Protein AF-A0A7D5RUB0-F1 (afdb_monomer)

Structure (mmCIF, N/CA/C/O backbone):
data_AF-A0A7D5RUB0-F1
#
_entry.id   AF-A0A7D5RUB0-F1
#
loop_
_atom_site.group_PDB
_atom_site.id
_atom_site.type_symbol
_atom_site.label_atom_id
_atom_site.label_alt_id
_atom_site.label_comp_id
_atom_site.label_asym_id
_atom_site.label_entity_id
_atom_site.label_seq_id
_atom_site.pdbx_PDB_ins_code
_atom_site.Cartn_x
_atom_site.Cartn_y
_atom_site.Cartn_z
_atom_site.occupancy
_atom_site.B_iso_or_equiv
_atom_site.auth_seq_id
_atom_site.auth_comp_id
_atom_site.auth_asym_id
_atom_site.auth_atom_id
_atom_site.pdbx_PDB_model_num
ATOM 1 N N . MET A 1 1 ? -12.920 16.413 3.447 1.00 63.50 1 MET A N 1
ATOM 2 C CA . MET A 1 1 ? -13.442 15.074 3.112 1.00 63.50 1 MET A CA 1
ATOM 3 C C . MET A 1 1 ? -13.347 14.263 4.392 1.00 63.50 1 MET A C 1
ATOM 5 O O . MET A 1 1 ? -12.247 14.145 4.909 1.00 63.50 1 MET A O 1
ATOM 9 N N . ASP A 1 2 ? -14.468 13.857 4.987 1.00 89.69 2 ASP A N 1
ATOM 10 C CA . ASP A 1 2 ? -14.434 13.098 6.245 1.00 89.69 2 ASP A CA 1
ATOM 11 C C . ASP A 1 2 ? -14.231 11.612 5.939 1.00 89.69 2 ASP A C 1
ATOM 13 O O . ASP A 1 2 ? -15.133 10.933 5.447 1.00 89.69 2 ASP A O 1
ATOM 17 N N . ILE A 1 3 ? -13.008 11.145 6.168 1.00 96.06 3 ILE A N 1
ATOM 18 C CA . ILE A 1 3 ? -12.574 9.772 5.894 1.00 96.06 3 ILE A CA 1
ATOM 19 C C . ILE A 1 3 ? -12.137 9.040 7.168 1.00 96.06 3 ILE A C 1
ATOM 21 O O . ILE A 1 3 ? -11.626 7.921 7.088 1.00 96.06 3 ILE A O 1
ATOM 25 N N . ARG A 1 4 ? -12.365 9.644 8.342 1.00 97.62 4 ARG A N 1
ATOM 26 C CA . ARG A 1 4 ? -11.976 9.061 9.624 1.00 97.62 4 ARG A CA 1
ATOM 27 C C . ARG A 1 4 ? -12.693 7.737 9.853 1.00 97.62 4 ARG A C 1
ATOM 29 O O . ARG A 1 4 ? -13.893 7.614 9.603 1.00 97.62 4 ARG A O 1
ATOM 36 N N . ASP A 1 5 ? -11.938 6.742 10.308 1.00 98.19 5 ASP A N 1
ATOM 37 C CA . ASP A 1 5 ? -12.415 5.380 10.574 1.00 98.19 5 ASP A CA 1
ATOM 38 C C . ASP A 1 5 ? -13.070 4.685 9.360 1.00 98.19 5 ASP A C 1
ATOM 40 O O . ASP A 1 5 ? -13.711 3.636 9.493 1.00 98.19 5 ASP A O 1
ATOM 44 N N . LYS A 1 6 ? -12.901 5.232 8.147 1.00 98.12 6 LYS A N 1
ATOM 45 C CA . LYS A 1 6 ? -13.392 4.623 6.908 1.00 98.12 6 LYS A CA 1
ATOM 46 C C . LYS A 1 6 ? -12.377 3.639 6.340 1.00 98.12 6 LYS A C 1
ATOM 48 O O . LYS A 1 6 ? -11.173 3.747 6.560 1.00 98.12 6 LYS A O 1
ATOM 53 N N . VAL A 1 7 ? -12.896 2.671 5.593 1.00 98.00 7 VAL A N 1
ATOM 54 C CA . VAL A 1 7 ? -12.105 1.780 4.741 1.00 98.00 7 VAL A CA 1
ATOM 55 C C . VAL A 1 7 ? -11.958 2.458 3.384 1.00 98.00 7 VAL A C 1
ATOM 57 O O . VAL A 1 7 ? -12.971 2.792 2.770 1.00 98.00 7 VAL A O 1
ATOM 60 N N . ILE A 1 8 ? -10.724 2.666 2.929 1.00 98.12 8 ILE A N 1
ATOM 61 C CA . ILE A 1 8 ? -10.426 3.363 1.674 1.00 98.12 8 ILE A CA 1
ATOM 62 C C . ILE A 1 8 ? -9.783 2.393 0.681 1.00 98.12 8 ILE A C 1
ATOM 64 O O . ILE A 1 8 ? -8.906 1.614 1.050 1.00 98.12 8 ILE A O 1
ATOM 68 N N . LEU A 1 9 ? -10.210 2.456 -0.582 1.00 98.06 9 LEU A N 1
ATOM 69 C CA . LEU A 1 9 ? -9.587 1.761 -1.707 1.00 98.06 9 LEU A CA 1
ATOM 70 C C . LEU A 1 9 ? -9.092 2.803 -2.710 1.00 98.06 9 LEU A C 1
ATOM 72 O O . LEU A 1 9 ? -9.894 3.546 -3.274 1.00 98.06 9 LEU A O 1
ATOM 76 N N . ILE A 1 10 ? -7.781 2.840 -2.928 1.00 97.12 10 ILE A N 1
ATOM 77 C CA . ILE A 1 10 ? -7.146 3.653 -3.963 1.00 97.12 10 ILE A CA 1
ATOM 78 C C . ILE A 1 10 ? -7.020 2.787 -5.215 1.00 97.12 10 ILE A C 1
ATOM 80 O O . ILE A 1 10 ? -6.528 1.660 -5.139 1.00 97.12 10 ILE A O 1
ATOM 84 N N . ILE A 1 11 ? -7.489 3.303 -6.349 1.00 96.38 11 ILE A N 1
ATOM 85 C CA . ILE A 1 11 ? -7.448 2.611 -7.639 1.00 96.38 11 ILE A CA 1
ATOM 86 C C . ILE A 1 11 ? -6.549 3.408 -8.577 1.00 96.38 11 ILE 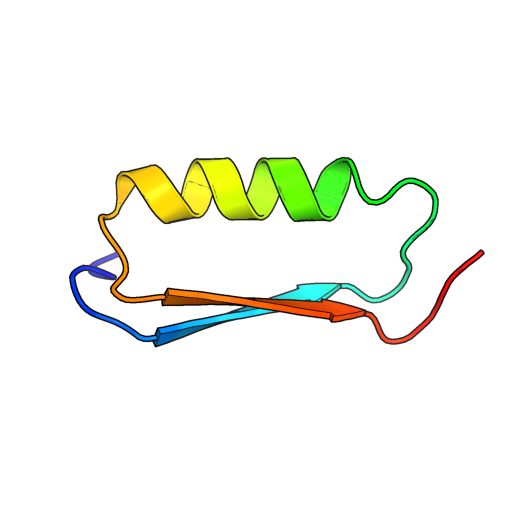A C 1
ATOM 88 O O . ILE A 1 11 ? -6.773 4.603 -8.755 1.00 96.38 11 ILE A O 1
ATOM 92 N N . ASP A 1 12 ? -5.568 2.734 -9.167 1.00 96.06 12 ASP A N 1
ATOM 93 C CA . ASP A 1 12 ? -4.640 3.300 -10.148 1.00 96.06 12 ASP A CA 1
ATOM 94 C C . ASP A 1 12 ? -4.653 2.452 -11.431 1.00 96.06 12 ASP A C 1
ATOM 96 O O . ASP A 1 12 ? -4.838 1.230 -11.385 1.00 96.06 12 ASP A O 1
ATOM 100 N N . ASP A 1 13 ? -4.509 3.069 -12.599 1.00 95.56 13 ASP A N 1
ATOM 101 C CA . ASP A 1 13 ? -4.581 2.350 -13.875 1.00 95.56 13 ASP A CA 1
ATOM 102 C C . ASP A 1 13 ? -3.277 1.595 -14.181 1.00 95.56 13 ASP A C 1
ATOM 104 O O . ASP A 1 13 ? -3.323 0.449 -14.639 1.00 95.56 13 ASP A O 1
ATOM 108 N N . LEU A 1 14 ? -2.117 2.171 -13.855 1.00 95.44 14 LEU A N 1
ATOM 109 C CA . LEU A 1 14 ? -0.810 1.574 -14.123 1.00 95.44 14 LEU A CA 1
ATOM 110 C C . LEU A 1 14 ? 0.197 1.800 -12.990 1.00 95.44 14 LEU A C 1
ATOM 112 O O . LEU A 1 14 ? 0.631 2.916 -12.723 1.00 95.44 14 LEU A O 1
ATOM 116 N N . MET A 1 15 ? 0.708 0.706 -12.426 1.00 95.69 15 MET A N 1
ATOM 117 C CA . MET A 1 15 ? 1.833 0.753 -11.495 1.00 95.69 15 MET A CA 1
ATOM 118 C C . MET A 1 15 ? 3.167 0.513 -12.207 1.00 95.69 15 MET A C 1
ATOM 120 O O . MET A 1 15 ? 3.398 -0.568 -12.741 1.00 95.69 15 MET A O 1
ATOM 124 N N . VAL A 1 16 ? 4.090 1.475 -12.132 1.00 94.69 16 VAL A N 1
ATOM 125 C CA . VAL A 1 16 ? 5.491 1.267 -12.552 1.00 94.69 16 VAL A CA 1
ATOM 126 C C . VAL A 1 16 ? 6.357 0.936 -11.332 1.00 94.69 16 VAL A C 1
ATOM 128 O O . VAL A 1 16 ? 6.781 -0.198 -11.133 1.00 94.69 16 VAL A O 1
ATOM 131 N N . THR A 1 17 ? 6.569 1.918 -10.452 1.00 95.94 17 THR A N 1
A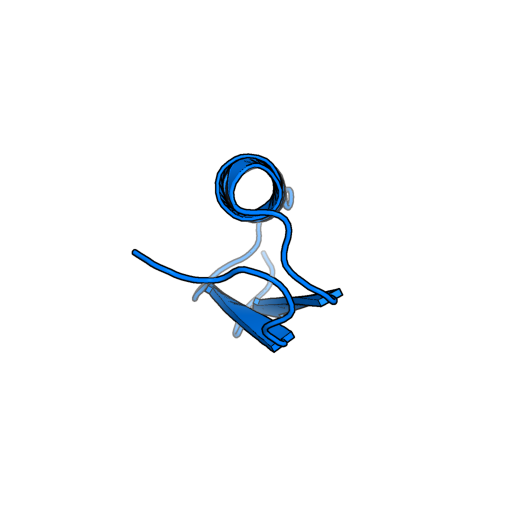TOM 132 C CA . THR A 1 17 ? 7.418 1.783 -9.252 1.00 95.94 17 THR A CA 1
ATOM 133 C C . THR A 1 17 ? 6.628 1.713 -7.944 1.00 95.94 17 THR A C 1
ATOM 135 O O . THR A 1 17 ? 7.209 1.465 -6.891 1.00 95.94 17 THR A O 1
ATOM 138 N N . GLY A 1 18 ? 5.318 1.979 -7.987 1.00 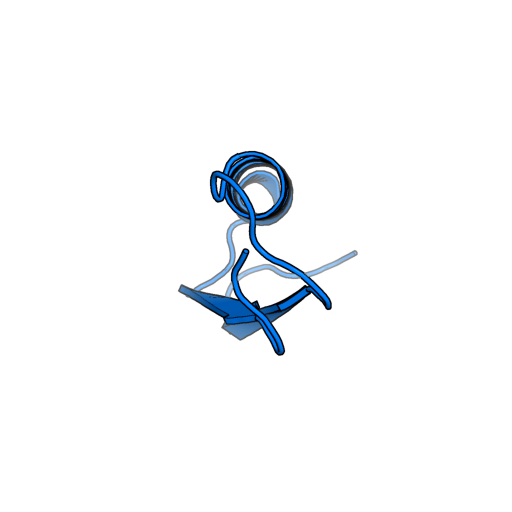93.75 18 GLY A N 1
ATOM 139 C CA . GLY A 1 18 ? 4.453 2.083 -6.806 1.00 93.75 18 GLY A CA 1
ATOM 140 C C . GLY A 1 1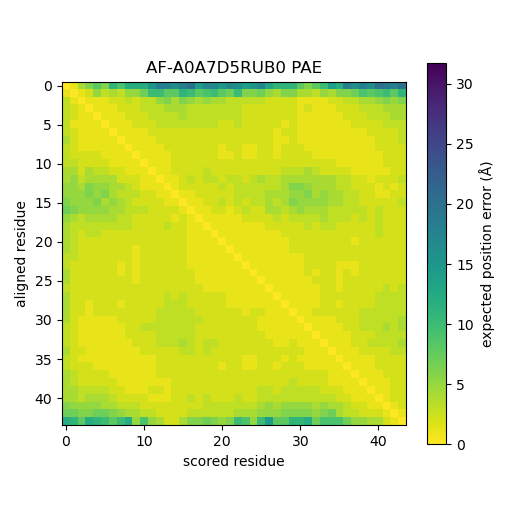8 ? 4.572 3.402 -6.032 1.00 93.75 18 GLY A C 1
ATOM 141 O O . GLY A 1 18 ? 3.800 3.625 -5.108 1.00 93.75 18 GLY A O 1
ATOM 142 N N . GLN A 1 19 ? 5.485 4.303 -6.417 1.00 96.19 19 GLN A N 1
ATOM 143 C CA . GLN A 1 19 ? 5.705 5.577 -5.716 1.00 96.19 19 GLN A CA 1
ATOM 144 C C . GLN A 1 19 ? 4.453 6.460 -5.701 1.00 96.19 19 GLN A C 1
ATOM 146 O O . GLN A 1 19 ? 4.089 6.985 -4.655 1.00 96.19 19 GLN A O 1
ATOM 151 N N . THR A 1 20 ? 3.755 6.572 -6.835 1.00 95.12 20 THR A N 1
ATOM 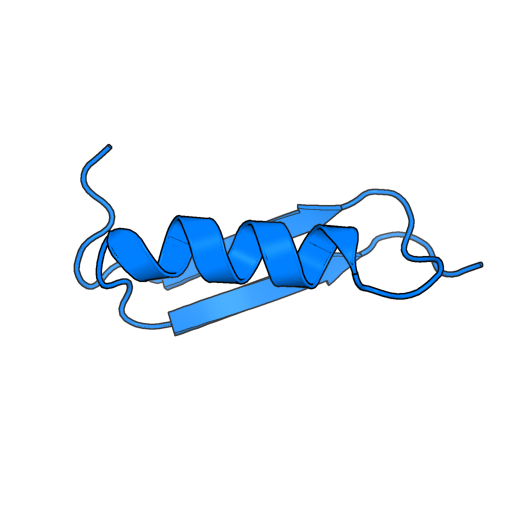152 C CA . THR A 1 20 ? 2.509 7.348 -6.931 1.00 95.12 20 THR A CA 1
ATOM 153 C C . THR A 1 20 ? 1.450 6.822 -5.965 1.00 95.12 20 THR A C 1
ATOM 155 O O . THR A 1 20 ? 0.913 7.585 -5.167 1.00 95.12 20 THR A O 1
ATOM 158 N N . LEU A 1 21 ? 1.207 5.507 -5.975 1.00 96.00 21 LEU A N 1
ATOM 159 C CA . LEU A 1 21 ? 0.222 4.869 -5.104 1.00 96.00 21 LEU A CA 1
ATOM 160 C C . LEU A 1 21 ? 0.575 5.037 -3.617 1.00 96.00 21 LEU A C 1
ATOM 162 O O . LEU A 1 21 ? -0.311 5.296 -2.803 1.00 96.00 21 LEU A O 1
ATOM 166 N N . ASN A 1 22 ? 1.864 4.953 -3.271 1.00 96.38 22 ASN A N 1
ATOM 167 C CA . ASN A 1 22 ? 2.346 5.172 -1.907 1.00 96.38 22 ASN A CA 1
ATOM 168 C C . ASN A 1 22 ? 2.135 6.620 -1.447 1.00 96.38 22 ASN A C 1
ATOM 170 O O . ASN A 1 22 ? 1.581 6.827 -0.372 1.00 96.38 22 ASN A O 1
ATOM 174 N N . HIS A 1 23 ? 2.480 7.617 -2.269 1.00 97.50 23 HIS A N 1
ATOM 175 C CA . HIS A 1 23 ? 2.228 9.024 -1.937 1.00 97.50 23 HIS A CA 1
ATOM 176 C C . HIS A 1 23 ? 0.728 9.321 -1.788 1.00 97.50 23 HIS A C 1
ATOM 178 O O . HIS A 1 23 ? 0.324 10.074 -0.902 1.00 97.50 23 HIS A O 1
ATOM 184 N N . CYS A 1 24 ? -0.126 8.705 -2.615 1.00 96.12 24 CYS A N 1
ATOM 185 C CA . CYS A 1 24 ? -1.574 8.808 -2.446 1.00 96.12 24 CYS A CA 1
ATOM 186 C C . CYS A 1 24 ? -2.033 8.201 -1.114 1.00 96.12 24 CYS A C 1
ATOM 188 O O . CYS A 1 24 ? -2.860 8.799 -0.429 1.00 96.12 24 CYS A O 1
ATOM 190 N N . ALA A 1 25 ? -1.498 7.039 -0.728 1.00 96.69 25 ALA A N 1
ATOM 191 C CA . ALA A 1 25 ? -1.809 6.432 0.560 1.00 96.69 25 ALA A CA 1
ATOM 192 C C . ALA A 1 25 ? -1.379 7.333 1.728 1.00 96.69 25 ALA A C 1
ATOM 194 O O . ALA A 1 25 ? -2.177 7.550 2.637 1.00 96.69 25 ALA A O 1
ATOM 195 N N . GLU A 1 26 ? -0.172 7.903 1.684 1.00 97.31 26 GLU A N 1
ATOM 196 C CA . GLU A 1 26 ? 0.336 8.842 2.696 1.00 97.31 26 GLU A CA 1
ATOM 197 C C . GLU A 1 26 ? -0.585 10.055 2.872 1.00 97.31 26 GLU A C 1
ATOM 199 O O . GLU A 1 26 ? -0.994 10.352 3.994 1.00 97.31 26 GLU A O 1
ATOM 204 N N . ALA A 1 27 ? -1.003 10.692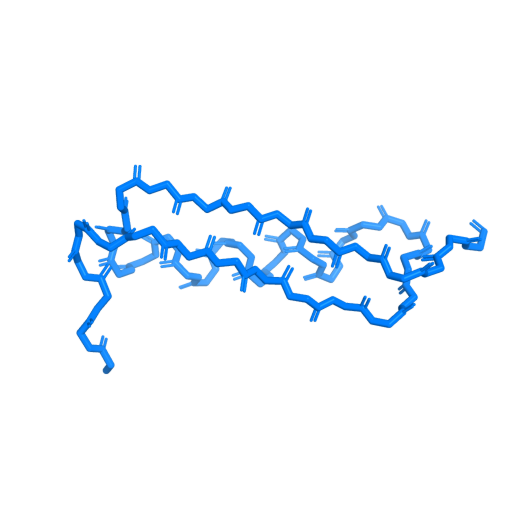 1.774 1.00 96.19 27 ALA A N 1
ATOM 205 C CA . ALA A 1 27 ? -1.935 11.819 1.820 1.00 96.19 27 ALA A CA 1
ATOM 206 C C . ALA A 1 27 ? -3.304 11.428 2.411 1.00 96.19 27 ALA A C 1
ATOM 208 O O . ALA A 1 27 ? -3.922 12.195 3.148 1.00 96.19 27 ALA A O 1
ATOM 209 N N . VAL A 1 28 ? -3.790 10.217 2.119 1.00 95.69 28 VAL A N 1
ATOM 210 C CA . VAL A 1 28 ? -5.046 9.693 2.683 1.00 95.69 28 VAL A CA 1
ATOM 211 C C . VAL A 1 28 ? -4.912 9.417 4.186 1.00 95.69 28 VAL A C 1
ATOM 213 O O . VAL A 1 28 ? -5.876 9.617 4.930 1.00 95.69 28 VAL A O 1
ATOM 216 N N . TYR A 1 29 ? -3.736 8.997 4.661 1.00 96.38 29 TYR A N 1
ATOM 217 C CA . TYR A 1 29 ? -3.504 8.701 6.078 1.00 96.38 29 TYR A CA 1
ATOM 218 C C . TYR A 1 29 ? -3.624 9.927 6.995 1.00 96.38 29 TYR A C 1
ATOM 220 O O . TYR A 1 29 ? -3.995 9.755 8.158 1.00 96.38 29 TYR A O 1
ATOM 228 N N . GLU A 1 30 ? -3.435 11.152 6.490 1.00 96.12 30 GLU A N 1
ATOM 229 C CA . GLU A 1 30 ? -3.680 12.394 7.248 1.00 96.12 30 GLU A CA 1
ATOM 230 C C . GLU A 1 30 ? -5.133 12.509 7.753 1.00 96.12 30 GLU A C 1
ATOM 232 O O . GLU A 1 30 ? -5.411 13.179 8.750 1.00 96.12 30 GLU A O 1
ATOM 237 N N . GLY A 1 31 ? -6.073 11.822 7.095 1.00 96.50 31 GLY A N 1
ATOM 238 C CA . GLY A 1 31 ? -7.479 11.766 7.492 1.00 96.50 31 GLY A CA 1
ATOM 239 C C . GLY A 1 31 ? -7.825 10.699 8.536 1.00 96.50 31 GLY A C 1
ATOM 240 O O . GLY A 1 31 ? -8.999 10.576 8.886 1.00 96.50 31 GLY A O 1
ATOM 241 N N . PHE A 1 32 ? -6.845 9.942 9.044 1.00 97.06 32 PHE A N 1
ATOM 242 C CA . PHE A 1 32 ? -7.027 8.837 10.000 1.00 97.06 32 PHE A CA 1
ATOM 243 C C . PHE A 1 32 ? -8.041 7.766 9.537 1.00 97.06 32 PHE A C 1
ATOM 245 O O . PHE A 1 32 ? -9.009 7.470 10.250 1.00 97.06 32 PHE A O 1
ATOM 252 N N . PRO A 1 33 ? -7.868 7.180 8.339 1.00 98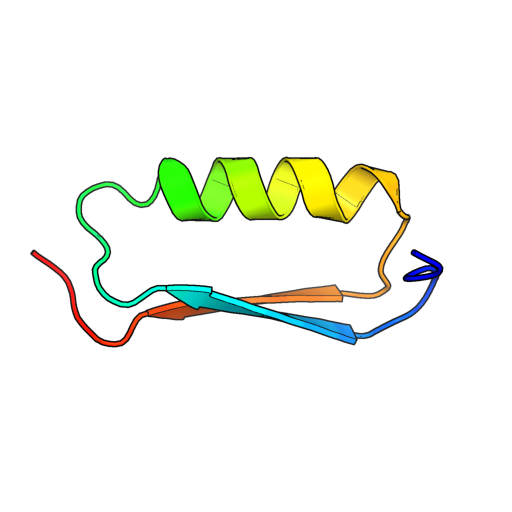.06 33 PRO A N 1
ATOM 253 C CA . PRO A 1 33 ? -8.698 6.069 7.893 1.00 98.06 33 PRO A CA 1
ATOM 254 C C . PRO A 1 33 ? -8.472 4.838 8.780 1.00 98.06 33 PRO A C 1
ATOM 256 O O . PRO A 1 33 ? -7.406 4.652 9.366 1.00 98.06 33 PRO A O 1
ATOM 259 N N . LYS A 1 34 ? -9.460 3.941 8.826 1.00 98.06 34 LYS A N 1
ATOM 260 C CA . LYS A 1 34 ? -9.326 2.655 9.523 1.00 98.06 34 LYS A CA 1
ATOM 261 C C . LYS A 1 34 ? -8.344 1.730 8.808 1.00 98.06 34 LYS A C 1
ATOM 263 O O . LYS A 1 34 ? -7.593 1.004 9.452 1.00 98.06 34 LYS A O 1
ATOM 268 N N . VAL A 1 35 ? -8.410 1.703 7.478 1.00 97.94 35 VAL A N 1
ATOM 269 C CA . VAL A 1 35 ? -7.514 0.910 6.631 1.00 97.94 35 VAL A CA 1
ATOM 270 C C . VAL A 1 35 ? -7.483 1.500 5.223 1.00 97.94 35 VAL A C 1
ATOM 272 O O . VAL A 1 35 ? -8.492 2.032 4.748 1.00 97.94 35 VAL A O 1
ATOM 275 N N . VAL A 1 36 ? -6.339 1.375 4.554 1.00 98.00 36 VAL A N 1
ATOM 276 C CA . VAL A 1 36 ? -6.139 1.801 3.165 1.00 98.00 36 VAL A CA 1
ATOM 277 C C . VAL A 1 36 ? -5.681 0.599 2.344 1.00 98.00 36 VAL A C 1
ATOM 279 O O . VAL A 1 36 ? -4.705 -0.061 2.697 1.00 98.00 36 VAL A O 1
ATOM 282 N N . TYR A 1 37 ? -6.387 0.322 1.251 1.00 98.00 37 TYR A N 1
ATOM 283 C CA . TYR A 1 37 ? -6.024 -0.672 0.243 1.00 98.00 37 TYR A CA 1
ATOM 284 C C . TYR A 1 37 ? -5.620 0.017 -1.061 1.00 98.00 37 TYR A C 1
ATOM 286 O O . TYR A 1 37 ? -6.118 1.096 -1.378 1.00 98.00 37 TYR A O 1
ATOM 294 N N . GLY A 1 38 ? -4.761 -0.642 -1.837 1.00 96.44 38 GLY A N 1
ATOM 295 C CA . GLY A 1 38 ? -4.409 -0.240 -3.196 1.00 96.44 38 GLY A CA 1
ATOM 296 C C . GLY A 1 38 ? -4.762 -1.337 -4.197 1.00 96.44 38 GLY A C 1
ATOM 297 O O . GLY A 1 38 ? -4.484 -2.510 -3.948 1.00 96.44 38 GLY A O 1
ATOM 298 N N . LEU A 1 39 ? -5.365 -0.956 -5.321 1.00 96.56 39 LEU A N 1
ATOM 299 C CA . LEU A 1 39 ? -5.617 -1.813 -6.477 1.00 96.56 39 LEU A CA 1
ATOM 300 C C . LEU A 1 39 ? -5.043 -1.136 -7.717 1.00 96.56 39 LEU A C 1
ATOM 302 O O . LEU A 1 39 ? -5.375 0.014 -7.991 1.00 96.56 39 LEU A O 1
ATOM 306 N N . THR A 1 40 ? -4.235 -1.858 -8.489 1.00 96.50 40 THR A N 1
ATOM 307 C CA . THR A 1 40 ? -3.778 -1.380 -9.796 1.00 96.50 40 THR A CA 1
ATOM 308 C C . THR A 1 40 ? -4.240 -2.317 -10.897 1.00 96.50 40 THR A C 1
ATOM 310 O O . THR A 1 40 ? -4.215 -3.537 -10.724 1.00 96.50 40 THR A O 1
ATOM 313 N N . LEU A 1 41 ? -4.692 -1.757 -12.020 1.00 96.75 41 LEU A N 1
ATOM 314 C CA . LEU A 1 41 ? -5.191 -2.566 -13.137 1.00 96.75 41 LEU A CA 1
ATOM 315 C C . LEU A 1 41 ? -4.042 -3.225 -13.904 1.00 96.75 41 LEU A C 1
ATOM 317 O O . LEU A 1 41 ? -4.122 -4.400 -14.260 1.00 96.75 41 LEU A O 1
ATOM 321 N N . CYS A 1 42 ? -2.960 -2.477 -14.111 1.00 95.94 42 CYS A N 1
ATOM 322 C CA . CYS A 1 42 ? -1.782 -2.920 -14.843 1.00 95.94 42 CYS A CA 1
ATOM 323 C C . CYS A 1 42 ? -0.502 -2.700 -14.028 1.00 95.94 42 CYS A C 1
ATOM 325 O O . CYS A 1 42 ? -0.441 -1.846 -13.138 1.00 95.94 42 CYS A O 1
ATOM 327 N N . ARG A 1 43 ? 0.549 -3.454 -14.368 1.00 93.88 43 ARG A N 1
ATOM 328 C CA . ARG A 1 43 ? 1.917 -3.233 -13.889 1.00 93.88 43 ARG A CA 1
ATOM 329 C C . ARG A 1 43 ? 2.882 -3.260 -15.074 1.00 93.88 43 ARG A C 1
ATOM 331 O O . ARG A 1 43 ? 2.787 -4.180 -15.885 1.00 93.88 43 ARG A O 1
ATOM 338 N N . ALA A 1 44 ? 3.759 -2.261 -15.154 1.00 88.00 44 ALA A N 1
ATOM 339 C CA . ALA A 1 44 ? 4.837 -2.180 -16.144 1.00 88.00 44 ALA A CA 1
ATOM 340 C C . ALA A 1 44 ? 6.129 -2.841 -15.645 1.00 88.00 44 ALA A C 1
ATOM 342 O O . ALA A 1 44 ? 6.354 -2.859 -14.410 1.00 88.00 44 ALA A O 1
#

pLDDT: mean 95.49, std 5.25, range [63.5, 98.19]

Nearest PDB struct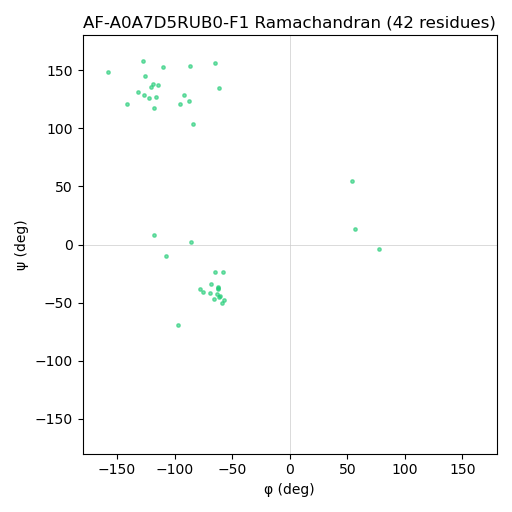ures (foldseek):
  8tpv-assembly1_B  TM=9.244E-01  e=3.148E-02  Homo sapiens
  5knr-assembly1_B  TM=9.155E-01  e=6.948E-02  Escherichia coli
  4rhx-assembly2_B  TM=9.091E-01  e=9.047E-02  Mycobacterium tuberculosis H37Ra
  1hgx-assembly1_B  TM=8.887E-01  e=8.469E-02  Tritrichomonas suis
  4rhx-assembly3_C  TM=9.060E-01  e=1.344E-01  Mycobacterium tuberculosis H37Ra

Secondary structure (DSSP, 8-state):
---TT-EEEEEEEEESSSHHHHHHHHHHHTT--SEEEEEEEEE-

Mean predicted aligned error: 2.56 Å

Radius of gyration: 10.92 Å; Cα contacts (8 Å, |Δi|>4): 67; chains: 1; bounding box: 22×18×27 Å

Solvent-accessible surface area (backbone atoms only — not comparable to full-atom values): 2714 Å² total; per-residue (Å²): 130,95,41,58,68,31,79,45,79,48,78,46,68,69,34,69,84,48,60,68,62,50,56,53,48,55,64,51,51,78,43,49,42,65,44,80,46,80,46,61,78,38,72,106

Sequence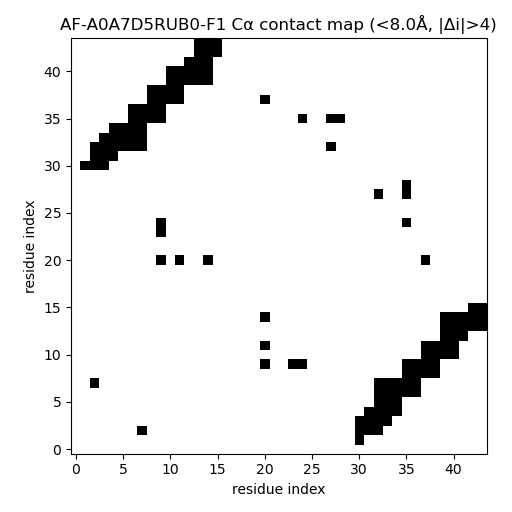 (44 aa):
MDIRDKVILIIDDLMVTGQTLNHCAEAVYEGFPKVVYGLTLCRA

Foldseek 3Di:
DQQAQHEEEAEEAEAEPCPVVVVVVVVSCVNHYVYYHYDYNYYD